Protein AF-A0AAD5R2I4-F1 (afdb_monomer_lite)

Radius of gyration: 23.96 Å; chains: 1; bounding box: 65×36×68 Å

Organism: Parelaphostrongylus tenuis (NCBI:txid148309)

pLDDT: mean 86.96, std 9.88, range [42.75, 97.44]

Sequence (176 aa):
MSNGCNRCDDKTVQFLIGKNGFVGVNYEHTPAEGPPIATMTDFICDRILASDFKIDTTTSEEQVRRLDFELNDSQKAQIKNSERQLDWVADDLDVAVYTFKRYGKNFPKSVKLSPDSFIQMAFQLAFYRIHSTCPTRNLIQLCFGPAAPDCYGICYNPQETELHFTVTSFKKLWFH

InterPro domains:
  IPR000542 Acyltransferase ChoActase/COT/CPT [PTHR22589] (3-133)
  IPR023213 Chloramphenicol acetyltransferase-like domain superfamily [G3DSA:3.30.559.10] (97-133)
  IPR023213 Chloramphenicol acetyltransferase-like domain superfamily [G3DSA:3.30.559.10] (134-173)
  IPR039551 Choline/Carnitine o-acyltransferase, domain 1 and 2 [PF00755] (3-135)
  IPR042231 Choline/Carnitine o-acyltransferase, domain 2 [G3DSA:3.30.559.70] (2-96)

Structure (mmCIF, N/CA/C/O backbone):
data_AF-A0AAD5R2I4-F1
#
_entry.id   AF-A0AAD5R2I4-F1
#
loop_
_atom_site.group_PDB
_atom_site.id
_atom_site.type_symbol
_atom_site.label_atom_id
_atom_site.label_alt_id
_atom_site.label_comp_id
_atom_site.label_asym_id
_atom_site.label_entity_id
_atom_site.label_seq_id
_atom_site.pdbx_PDB_ins_code
_atom_site.Cartn_x
_atom_site.Cartn_y
_atom_site.Cartn_z
_atom_site.occupancy
_atom_site.B_iso_or_equiv
_atom_site.auth_seq_id
_atom_site.auth_comp_id
_atom_site.auth_asym_id
_atom_site.auth_atom_id
_atom_site.pdbx_PDB_model_num
ATOM 1 N N . MET A 1 1 ? -22.635 -7.595 6.776 1.00 42.75 1 MET A N 1
ATOM 2 C CA . MET A 1 1 ? -22.385 -6.339 7.512 1.00 42.75 1 MET A CA 1
ATOM 3 C C . MET A 1 1 ? -20.935 -5.968 7.283 1.00 42.75 1 MET A C 1
ATOM 5 O O . MET A 1 1 ? -20.064 -6.736 7.675 1.00 42.75 1 MET A O 1
ATOM 9 N N . SER A 1 2 ? -20.702 -4.875 6.558 1.00 62.84 2 SER A N 1
ATOM 10 C CA . SER A 1 2 ? -19.367 -4.327 6.310 1.00 62.84 2 SER A CA 1
ATOM 11 C C . SER A 1 2 ? -18.702 -3.935 7.637 1.00 62.84 2 SER A C 1
ATOM 13 O O . SER A 1 2 ? -19.362 -3.422 8.539 1.00 62.84 2 SER A O 1
ATOM 15 N N . ASN A 1 3 ? -17.394 -4.174 7.775 1.00 80.69 3 ASN A N 1
ATOM 16 C CA . ASN A 1 3 ? -16.613 -3.729 8.939 1.00 80.69 3 ASN A CA 1
ATOM 17 C C . ASN A 1 3 ? -16.228 -2.237 8.855 1.00 80.69 3 ASN A C 1
ATOM 19 O O . ASN A 1 3 ? -15.451 -1.773 9.692 1.00 80.69 3 ASN A O 1
ATOM 23 N N . GLY A 1 4 ? -16.743 -1.495 7.865 1.00 82.62 4 GLY A N 1
ATOM 24 C CA . GLY A 1 4 ? -16.426 -0.081 7.638 1.00 82.62 4 GLY A CA 1
ATOM 25 C C . GLY A 1 4 ? -16.762 0.824 8.825 1.00 82.62 4 GLY A C 1
ATOM 26 O O . GLY A 1 4 ? -16.012 1.742 9.120 1.00 82.62 4 GLY A O 1
ATOM 27 N N . CYS A 1 5 ? -17.811 0.504 9.590 1.00 87.19 5 CYS A N 1
ATOM 28 C CA . CYS A 1 5 ? -18.190 1.274 10.783 1.00 87.19 5 CYS A CA 1
ATOM 29 C C . CYS A 1 5 ? -17.231 1.094 11.975 1.00 87.19 5 CYS A C 1
ATOM 31 O O . CYS A 1 5 ? -17.338 1.808 12.965 1.00 87.19 5 CYS A O 1
ATOM 33 N N . ASN A 1 6 ? -16.305 0.131 11.912 1.00 92.75 6 ASN A N 1
ATOM 34 C CA . ASN A 1 6 ? -15.301 -0.103 12.950 1.00 92.75 6 ASN A CA 1
ATOM 35 C C . ASN A 1 6 ? -13.953 0.526 12.555 1.00 92.75 6 ASN A C 1
ATOM 37 O O . ASN A 1 6 ? -12.915 -0.140 12.602 1.00 92.75 6 ASN A O 1
ATOM 41 N N . ARG A 1 7 ?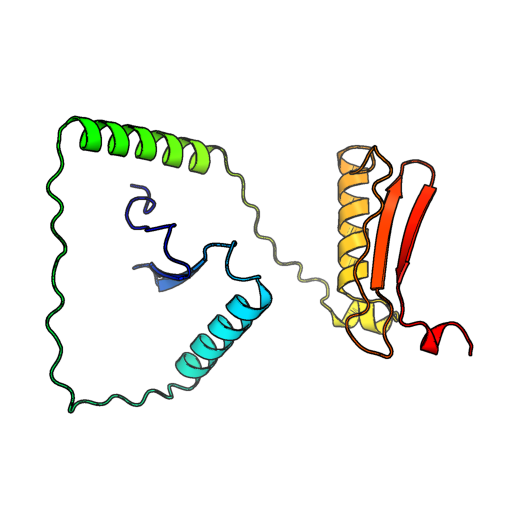 -13.983 1.768 12.062 1.00 93.62 7 ARG A N 1
ATOM 42 C CA . ARG A 1 7 ? -12.826 2.528 11.565 1.00 93.62 7 ARG A CA 1
ATOM 43 C C . ARG A 1 7 ? -12.894 3.972 12.047 1.00 93.62 7 ARG A C 1
ATOM 45 O O . ARG A 1 7 ? -13.972 4.496 12.312 1.00 93.62 7 ARG A O 1
ATOM 52 N N . CYS A 1 8 ? -11.733 4.603 12.157 1.00 92.81 8 CYS A N 1
ATOM 53 C CA . CYS A 1 8 ? -11.583 6.027 12.426 1.00 92.81 8 CYS A CA 1
ATOM 54 C C . CYS A 1 8 ? -10.461 6.558 11.530 1.00 92.81 8 CYS A C 1
ATOM 56 O O . CYS A 1 8 ? -9.301 6.584 11.936 1.00 92.81 8 CYS A O 1
ATOM 58 N N . ASP A 1 9 ? -10.805 6.919 10.294 1.00 91.50 9 ASP A N 1
ATOM 59 C CA . ASP A 1 9 ? -9.828 7.188 9.227 1.00 91.50 9 ASP A CA 1
ATOM 60 C C . ASP A 1 9 ? -9.027 8.483 9.407 1.00 91.50 9 ASP A C 1
ATOM 62 O O . ASP A 1 9 ? -7.961 8.623 8.820 1.00 91.50 9 ASP A O 1
ATOM 66 N N . ASP A 1 10 ? -9.444 9.354 10.329 1.00 93.69 10 ASP A N 1
ATOM 67 C CA . ASP A 1 10 ? -8.637 10.494 10.786 1.00 93.69 10 ASP A CA 1
ATOM 68 C C . ASP A 1 10 ? -7.435 10.066 11.655 1.00 93.69 10 ASP A C 1
ATOM 70 O O . ASP A 1 10 ? -6.572 10.878 11.999 1.00 93.69 10 ASP A O 1
ATOM 74 N N . LYS A 1 11 ? -7.368 8.797 12.086 1.00 93.31 11 LYS A N 1
ATOM 75 C CA . LYS A 1 11 ? -6.209 8.266 12.811 1.00 93.31 11 LYS A CA 1
ATOM 76 C C . LYS A 1 11 ? -5.118 7.860 11.834 1.00 93.31 11 LYS A C 1
ATOM 78 O O . LYS A 1 11 ? -5.325 7.014 10.972 1.00 93.31 11 LYS A O 1
ATOM 83 N N . THR A 1 12 ? -3.914 8.371 12.088 1.00 93.50 12 THR A N 1
ATOM 84 C CA . THR A 1 12 ? -2.719 8.120 11.274 1.00 93.50 12 THR A CA 1
ATOM 85 C C . THR A 1 12 ? -2.430 6.641 11.044 1.00 93.50 12 THR A C 1
ATOM 87 O O . THR A 1 12 ? -2.073 6.270 9.935 1.00 93.50 12 THR A O 1
ATOM 90 N N . VAL A 1 13 ? -2.576 5.792 12.066 1.00 94.81 13 VAL A N 1
ATOM 91 C CA . VAL A 1 13 ? -2.358 4.342 11.963 1.00 94.81 13 VAL A CA 1
ATOM 92 C C . VAL A 1 13 ? -3.473 3.614 12.700 1.00 94.81 13 VAL A C 1
ATOM 94 O O . VAL A 1 13 ? -3.780 3.929 13.851 1.00 94.81 13 VAL A O 1
ATOM 97 N N . GLN A 1 14 ? -4.046 2.607 12.050 1.00 95.31 14 GLN A N 1
ATOM 98 C CA . GLN A 1 14 ? -5.061 1.718 12.598 1.00 95.31 14 GLN A CA 1
ATOM 99 C C . GLN A 1 14 ? -4.657 0.262 12.337 1.00 95.31 14 GLN A C 1
ATOM 101 O O . GLN A 1 14 ? -4.534 -0.165 11.188 1.00 95.31 14 GLN A O 1
ATOM 106 N N . PHE A 1 15 ? -4.486 -0.522 13.403 1.00 95.00 15 PHE A N 1
ATOM 107 C CA . PHE A 1 15 ? -4.265 -1.965 13.295 1.00 95.00 15 PHE A CA 1
ATOM 108 C C . PHE A 1 15 ? -5.602 -2.699 13.195 1.00 95.00 15 PHE A C 1
ATOM 110 O O . PHE A 1 15 ? -6.504 -2.510 14.011 1.00 95.00 15 PHE A O 1
ATOM 117 N N . LEU A 1 16 ? -5.721 -3.559 12.191 1.00 94.56 16 LEU A N 1
ATOM 118 C CA . LEU A 1 16 ? -6.913 -4.343 11.909 1.00 94.56 16 LEU A CA 1
ATOM 119 C C . LEU A 1 16 ? -6.660 -5.776 12.355 1.00 94.56 16 LEU A C 1
ATOM 121 O O . LEU A 1 16 ? -5.818 -6.453 11.777 1.00 94.56 16 LEU A O 1
ATOM 125 N N . ILE A 1 17 ? -7.389 -6.238 13.370 1.00 94.19 17 ILE A N 1
ATOM 126 C CA . ILE A 1 17 ? -7.270 -7.603 13.894 1.00 94.19 17 ILE A CA 1
ATOM 127 C C . ILE A 1 17 ? -8.610 -8.308 13.688 1.00 94.19 17 ILE A C 1
ATOM 129 O O . ILE A 1 17 ? -9.583 -8.081 14.411 1.00 94.19 17 ILE A O 1
ATOM 133 N N . GLY A 1 18 ? -8.680 -9.128 12.642 1.00 92.06 18 GLY A N 1
ATOM 134 C CA . GLY A 1 18 ? -9.861 -9.900 12.286 1.00 92.06 18 GLY A CA 1
ATOM 135 C C . GLY A 1 18 ? -10.020 -11.140 13.162 1.00 92.06 18 GLY A C 1
ATOM 136 O O . GLY A 1 18 ? -9.061 -11.846 13.461 1.00 92.06 18 GLY A O 1
ATOM 137 N N . LYS A 1 19 ? -11.267 -11.475 13.514 1.00 91.75 19 LYS A N 1
ATOM 138 C CA . LYS A 1 19 ? -11.596 -12.710 14.260 1.00 91.75 19 LYS A CA 1
ATOM 139 C C . LYS A 1 19 ? -11.220 -13.993 13.507 1.00 91.75 19 LYS A C 1
ATOM 141 O O . LYS A 1 19 ? -11.096 -15.048 14.111 1.00 91.75 19 LYS A O 1
ATOM 146 N N . ASN A 1 20 ? -11.067 -13.899 12.190 1.00 91.06 20 ASN A N 1
ATOM 147 C CA . ASN A 1 20 ? -10.639 -14.973 11.296 1.00 91.06 20 ASN A CA 1
ATOM 148 C C . ASN A 1 20 ? -9.105 -15.108 11.203 1.00 91.06 20 ASN A C 1
ATOM 150 O O . ASN A 1 20 ? -8.620 -15.847 10.353 1.00 91.06 20 ASN A O 1
ATOM 154 N N . GLY A 1 21 ? -8.348 -14.385 12.036 1.00 88.62 21 GLY A N 1
ATOM 155 C CA . GLY A 1 21 ? -6.884 -14.429 12.067 1.00 88.62 21 GLY A CA 1
ATOM 156 C C . GLY A 1 21 ? -6.202 -13.556 11.013 1.00 88.62 21 GLY A C 1
ATOM 157 O O . GLY A 1 21 ? -4.979 -13.456 11.015 1.00 88.62 21 GLY A O 1
ATOM 158 N N . PHE A 1 22 ? -6.963 -12.894 10.136 1.00 89.69 22 PHE A N 1
ATOM 159 C CA . PHE A 1 22 ? -6.397 -11.923 9.208 1.00 89.69 22 PHE A CA 1
ATOM 160 C C . PHE A 1 22 ? -6.075 -10.629 9.943 1.00 89.69 22 PHE A C 1
ATOM 162 O O . PHE A 1 22 ? -6.920 -10.072 10.648 1.00 89.69 22 PHE A O 1
ATOM 169 N N . VAL A 1 23 ? -4.857 -10.143 9.737 1.00 92.94 23 VAL A N 1
ATOM 170 C CA . VAL A 1 23 ? -4.377 -8.878 10.281 1.00 92.94 23 VAL A CA 1
ATOM 171 C C . VAL A 1 23 ? -3.998 -7.932 9.153 1.00 92.94 23 VAL A C 1
ATOM 173 O O . VAL A 1 23 ? -3.618 -8.368 8.067 1.00 92.94 23 VAL A O 1
ATOM 176 N N . GLY A 1 24 ? -4.113 -6.636 9.403 1.00 92.94 24 GLY A N 1
ATOM 177 C CA . GLY A 1 24 ? -3.742 -5.608 8.441 1.00 92.94 24 GLY A CA 1
ATOM 178 C C . GLY A 1 24 ? -3.487 -4.268 9.110 1.00 92.94 24 GLY A C 1
ATOM 179 O O . GLY A 1 24 ? -3.695 -4.103 10.313 1.00 92.94 24 GLY A O 1
ATOM 180 N N . VAL A 1 25 ? -3.054 -3.305 8.309 1.00 94.25 25 VAL A N 1
ATOM 181 C CA . VAL A 1 25 ? -2.841 -1.920 8.726 1.00 94.25 25 VAL A CA 1
ATOM 182 C C . VAL A 1 25 ? -3.601 -1.026 7.759 1.00 94.25 25 VAL A C 1
ATOM 184 O O . VAL A 1 25 ? -3.519 -1.220 6.548 1.00 94.25 25 VAL A O 1
ATOM 187 N N . ASN A 1 26 ? -4.338 -0.063 8.300 1.00 94.19 26 ASN A N 1
ATOM 188 C CA . ASN A 1 26 ? -4.816 1.094 7.556 1.00 94.19 26 ASN A CA 1
ATOM 189 C C . ASN A 1 26 ? -4.051 2.319 8.058 1.00 94.19 26 ASN A C 1
ATOM 191 O O . ASN A 1 26 ? -3.838 2.447 9.266 1.00 94.19 26 ASN A O 1
ATOM 195 N N . TYR A 1 27 ? -3.617 3.192 7.158 1.00 94.69 27 TYR A N 1
ATOM 196 C CA . TYR A 1 27 ? -2.901 4.403 7.536 1.00 94.69 27 TYR A CA 1
ATOM 197 C C . TYR A 1 27 ? -3.372 5.590 6.704 1.00 94.69 27 TYR A C 1
ATOM 199 O O . TYR A 1 27 ? -3.707 5.450 5.529 1.00 94.69 27 TYR A O 1
ATOM 207 N N . GLU A 1 28 ? -3.404 6.755 7.337 1.00 94.88 28 GLU A N 1
ATOM 208 C CA . GLU A 1 28 ? -3.710 8.018 6.677 1.00 94.88 28 GLU A CA 1
ATOM 209 C C . GLU A 1 28 ? -2.434 8.539 5.995 1.00 94.88 28 GLU A C 1
ATOM 211 O O . GLU A 1 28 ? -1.353 8.507 6.586 1.00 94.88 28 GLU A O 1
ATOM 216 N N . HIS A 1 29 ? -2.538 8.948 4.728 1.00 91.50 29 HIS A N 1
ATOM 217 C CA . HIS A 1 29 ? -1.375 9.135 3.850 1.00 91.50 29 HIS A CA 1
ATOM 218 C C . HIS A 1 29 ? -0.683 10.502 4.012 1.00 91.50 29 HIS A C 1
ATOM 220 O O . HIS A 1 29 ? 0.496 10.635 3.692 1.00 91.50 29 HIS A O 1
ATOM 226 N N . THR A 1 30 ? -1.365 11.531 4.520 1.00 91.75 30 THR A N 1
ATOM 227 C CA . THR A 1 30 ? -0.797 12.881 4.706 1.00 91.75 30 THR A CA 1
ATOM 228 C C . THR A 1 30 ? 0.505 12.905 5.535 1.00 91.75 30 THR A C 1
ATOM 230 O O . THR A 1 30 ? 1.439 13.604 5.139 1.00 91.75 30 THR A O 1
ATOM 233 N N . PRO A 1 31 ? 0.630 12.186 6.670 1.00 87.81 31 PRO A N 1
ATOM 234 C CA . PRO A 1 31 ? 1.808 12.254 7.534 1.00 87.81 31 PRO A CA 1
ATOM 235 C C . PRO A 1 31 ? 2.951 11.316 7.135 1.00 87.81 31 PRO A C 1
ATOM 237 O O . PRO A 1 31 ? 4.060 11.494 7.643 1.00 87.81 31 PRO A O 1
ATOM 240 N N . ALA A 1 32 ? 2.707 10.292 6.311 1.00 85.00 32 ALA A N 1
ATOM 241 C CA . ALA A 1 32 ? 3.694 9.249 6.059 1.00 85.00 32 ALA A CA 1
ATOM 242 C C . ALA A 1 32 ? 3.532 8.569 4.696 1.00 85.00 32 ALA A C 1
ATOM 244 O O . ALA A 1 32 ? 2.433 8.293 4.227 1.00 85.00 32 ALA A O 1
ATOM 245 N N . GLU A 1 33 ? 4.675 8.208 4.122 1.00 89.25 33 GLU A N 1
ATOM 246 C CA . GLU A 1 33 ? 4.767 7.375 2.927 1.00 89.25 33 GLU A CA 1
ATOM 247 C C . GLU A 1 33 ? 4.780 5.879 3.286 1.00 89.25 33 GLU A C 1
ATOM 249 O O . GLU A 1 33 ? 4.982 5.485 4.438 1.00 89.25 33 GLU A O 1
ATOM 254 N N . GLY A 1 34 ? 4.638 5.022 2.275 1.00 89.19 34 GLY A N 1
ATOM 255 C CA . GLY A 1 34 ? 4.643 3.565 2.449 1.00 89.19 34 GLY A CA 1
ATOM 256 C C . GLY A 1 34 ? 5.884 2.978 3.155 1.00 89.19 34 GLY A C 1
ATOM 257 O O . GLY A 1 34 ? 5.707 2.149 4.051 1.00 89.19 34 GLY A O 1
ATOM 258 N N . PRO A 1 35 ? 7.140 3.359 2.820 1.00 91.44 35 PRO A N 1
ATOM 259 C CA . PRO A 1 35 ? 8.324 2.687 3.374 1.00 91.44 35 PRO A CA 1
ATOM 260 C C . PRO A 1 35 ? 8.470 2.761 4.910 1.00 91.44 35 PRO A C 1
ATOM 262 O O . PRO A 1 35 ? 8.779 1.727 5.513 1.00 91.44 35 PRO A O 1
ATOM 265 N N . PRO A 1 36 ? 8.216 3.904 5.584 1.00 91.88 36 PRO A N 1
ATOM 266 C CA . PRO A 1 36 ? 8.129 3.947 7.046 1.00 91.88 36 PRO A CA 1
ATOM 267 C C . PRO A 1 36 ? 7.090 2.985 7.644 1.00 91.88 36 PRO A C 1
ATOM 269 O O . PRO A 1 36 ? 7.396 2.282 8.608 1.00 91.88 36 PRO A O 1
ATOM 272 N N . ILE A 1 37 ? 5.888 2.905 7.059 1.00 93.31 37 ILE A N 1
ATOM 273 C CA . ILE A 1 37 ? 4.811 2.018 7.536 1.00 93.31 37 ILE A CA 1
ATOM 274 C C . ILE A 1 37 ? 5.190 0.543 7.355 1.00 93.31 37 ILE A C 1
ATOM 276 O O . ILE A 1 37 ? 4.973 -0.268 8.259 1.00 93.31 37 ILE A O 1
ATOM 280 N N . ALA A 1 38 ? 5.813 0.199 6.225 1.00 92.62 38 ALA A N 1
ATOM 281 C CA . ALA A 1 38 ? 6.333 -1.143 5.974 1.00 92.62 38 ALA A CA 1
ATOM 282 C C . ALA A 1 38 ? 7.406 -1.526 7.005 1.00 92.62 38 ALA A C 1
ATOM 284 O O . ALA A 1 38 ? 7.309 -2.578 7.624 1.00 92.62 38 ALA A O 1
ATOM 285 N N . THR A 1 39 ? 8.357 -0.627 7.275 1.00 94.94 39 THR A N 1
ATOM 286 C CA . THR A 1 39 ? 9.434 -0.857 8.256 1.00 94.94 39 THR A CA 1
ATOM 287 C C . THR A 1 39 ? 8.884 -1.075 9.670 1.00 94.94 39 THR A C 1
ATOM 289 O O . THR A 1 39 ? 9.339 -1.962 10.389 1.00 94.94 39 THR A O 1
ATOM 292 N N . MET A 1 40 ? 7.878 -0.292 10.076 1.00 94.88 40 MET A N 1
ATOM 293 C CA . MET A 1 40 ? 7.181 -0.483 11.352 1.00 94.88 40 MET A CA 1
ATOM 294 C C . MET A 1 40 ? 6.472 -1.843 11.410 1.00 94.88 40 MET A C 1
ATOM 296 O O . MET A 1 40 ? 6.533 -2.527 12.431 1.00 94.88 40 MET A O 1
ATOM 300 N N . THR A 1 41 ? 5.807 -2.236 10.324 1.00 94.31 41 THR A N 1
ATOM 301 C CA . THR A 1 41 ? 5.079 -3.508 10.244 1.00 94.31 41 THR A CA 1
ATOM 302 C C . THR A 1 41 ? 6.037 -4.698 10.306 1.00 94.31 41 THR A C 1
ATOM 304 O O . THR A 1 41 ? 5.792 -5.618 11.083 1.00 94.31 41 THR A O 1
ATOM 307 N N . ASP A 1 42 ? 7.160 -4.642 9.585 1.00 94.94 42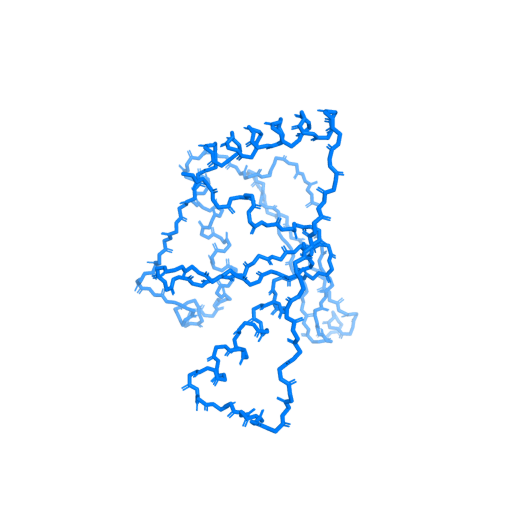 ASP A N 1
ATOM 308 C CA . ASP A 1 42 ? 8.218 -5.658 9.635 1.00 94.94 42 ASP A CA 1
ATOM 309 C C . ASP A 1 42 ? 8.765 -5.811 11.059 1.00 94.94 42 ASP A C 1
ATOM 311 O O . ASP A 1 42 ? 8.820 -6.921 11.582 1.00 94.94 42 ASP A O 1
ATOM 315 N N . PHE A 1 43 ? 9.065 -4.699 11.743 1.00 94.12 43 PHE A N 1
ATOM 316 C CA . PHE A 1 43 ? 9.523 -4.731 13.135 1.00 94.12 43 PHE A CA 1
ATOM 317 C C . PHE A 1 43 ? 8.522 -5.427 14.071 1.00 94.12 43 PHE A C 1
ATOM 319 O O . PHE A 1 43 ? 8.918 -6.216 14.931 1.00 94.12 43 PHE A O 1
ATOM 326 N N . ILE A 1 44 ? 7.223 -5.148 13.916 1.00 92.88 44 ILE A N 1
ATOM 327 C CA . ILE A 1 44 ? 6.166 -5.788 14.711 1.00 92.88 44 ILE A CA 1
ATOM 328 C C . ILE A 1 44 ? 6.111 -7.291 14.409 1.00 92.88 44 ILE A C 1
ATOM 330 O O . ILE A 1 44 ? 6.083 -8.101 15.338 1.00 92.88 44 ILE A O 1
ATOM 334 N N . CYS A 1 45 ? 6.128 -7.673 13.130 1.00 93.00 45 CYS A N 1
ATOM 335 C CA . CYS A 1 45 ? 6.125 -9.072 12.709 1.00 93.00 45 CYS A CA 1
ATOM 336 C C . CYS A 1 45 ? 7.343 -9.836 13.241 1.00 93.00 45 CYS A C 1
ATOM 338 O O . CYS A 1 45 ? 7.171 -10.915 13.809 1.00 93.00 45 CYS A O 1
ATOM 340 N N . ASP A 1 46 ? 8.543 -9.267 13.137 1.00 93.81 46 ASP A N 1
ATOM 341 C CA . ASP A 1 46 ? 9.782 -9.876 13.629 1.00 93.81 46 ASP A CA 1
ATOM 342 C C . ASP A 1 46 ? 9.728 -10.127 15.141 1.00 93.81 46 ASP A C 1
ATOM 344 O O . ASP A 1 46 ? 10.092 -11.208 15.608 1.00 93.81 46 ASP A O 1
ATOM 348 N N . ARG A 1 47 ? 9.208 -9.168 15.921 1.00 91.38 47 ARG A N 1
ATOM 349 C CA . ARG A 1 47 ? 9.025 -9.324 17.376 1.00 91.38 47 ARG A CA 1
ATOM 350 C C . ARG A 1 47 ? 8.026 -10.422 17.724 1.00 91.38 47 ARG A C 1
ATOM 352 O O . ARG A 1 47 ? 8.295 -11.220 18.622 1.00 91.38 47 ARG A O 1
ATOM 359 N N . ILE A 1 48 ? 6.904 -1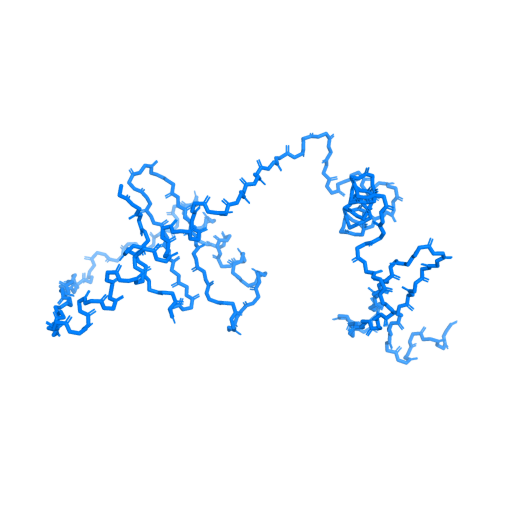0.485 17.001 1.00 90.94 48 ILE A N 1
ATOM 360 C CA . ILE A 1 48 ? 5.891 -11.533 17.180 1.00 90.94 48 ILE A CA 1
ATOM 361 C C . ILE A 1 48 ? 6.483 -12.911 16.880 1.00 90.94 48 ILE A C 1
ATOM 363 O O . ILE A 1 48 ? 6.339 -13.827 17.688 1.00 90.94 48 ILE A O 1
ATOM 367 N N . LEU A 1 49 ? 7.181 -13.058 15.752 1.00 91.81 49 LEU A N 1
ATOM 368 C CA . LEU A 1 49 ? 7.787 -14.325 15.340 1.00 91.81 49 LEU A CA 1
ATOM 369 C C . LEU A 1 49 ? 8.899 -14.775 16.295 1.00 91.81 49 LEU A C 1
ATOM 371 O O . LEU A 1 49 ? 9.019 -15.966 16.574 1.00 91.81 49 LEU A O 1
ATOM 375 N N . ALA A 1 50 ? 9.672 -13.835 16.839 1.00 93.38 50 ALA A N 1
ATOM 376 C CA . ALA A 1 50 ? 10.690 -14.116 17.846 1.00 93.38 50 ALA A CA 1
ATOM 377 C C . ALA A 1 50 ? 10.110 -14.441 19.237 1.00 93.38 50 ALA A C 1
ATOM 379 O O . ALA A 1 50 ? 10.858 -14.870 20.112 1.00 93.38 50 ALA A O 1
ATOM 380 N N . SER A 1 51 ? 8.802 -14.240 19.459 1.00 88.38 51 SER A N 1
ATOM 381 C CA . SER A 1 51 ? 8.161 -14.310 20.784 1.00 88.38 51 SER A CA 1
ATOM 382 C C . SER A 1 51 ? 8.855 -13.435 21.841 1.00 88.38 51 SER A C 1
ATOM 384 O O . SER A 1 51 ? 8.819 -13.732 23.035 1.00 88.38 51 SER A O 1
ATOM 386 N N . ASP A 1 52 ? 9.492 -12.346 21.406 1.00 84.69 52 ASP A N 1
ATOM 387 C CA . ASP A 1 52 ? 10.288 -11.456 22.252 1.00 84.69 52 ASP A CA 1
ATOM 388 C C . ASP A 1 52 ? 9.396 -10.387 22.894 1.00 84.69 52 ASP A C 1
ATOM 390 O O . ASP A 1 52 ? 9.440 -9.198 22.563 1.00 84.69 52 ASP A O 1
ATOM 394 N N . PHE A 1 53 ? 8.532 -10.846 23.798 1.00 83.62 53 PHE A N 1
ATOM 395 C CA . PHE A 1 53 ? 7.623 -10.004 24.562 1.00 83.62 53 PHE A CA 1
ATOM 396 C C . PHE A 1 53 ? 8.051 -9.955 26.022 1.00 83.62 53 PHE A C 1
ATOM 398 O O . PHE A 1 53 ? 8.058 -10.964 26.728 1.00 83.62 53 PHE A O 1
ATOM 405 N N . LYS A 1 54 ? 8.345 -8.751 26.511 1.00 78.06 54 LYS A N 1
ATOM 406 C CA . LYS A 1 54 ? 8.463 -8.506 27.948 1.00 78.06 54 LYS A CA 1
ATOM 407 C C . LYS A 1 54 ? 7.063 -8.305 28.510 1.00 78.06 54 LYS A C 1
ATOM 409 O O . LYS A 1 54 ? 6.528 -7.203 28.453 1.00 78.06 54 LYS A O 1
ATOM 414 N N . ILE A 1 55 ? 6.457 -9.381 29.001 1.00 75.69 55 ILE A N 1
ATOM 415 C CA . ILE A 1 55 ? 5.170 -9.303 29.693 1.00 75.69 55 ILE A CA 1
ATOM 416 C C . ILE A 1 55 ? 5.453 -8.828 31.115 1.00 75.69 55 ILE A C 1
ATOM 418 O O . ILE A 1 55 ? 5.889 -9.599 31.968 1.00 75.69 55 ILE A O 1
ATOM 422 N N . ASP A 1 56 ? 5.245 -7.538 31.351 1.00 71.19 56 ASP A N 1
ATOM 423 C CA . ASP A 1 56 ? 5.266 -6.979 32.694 1.00 71.19 56 ASP A CA 1
ATOM 424 C C . ASP A 1 56 ? 3.930 -7.296 33.383 1.00 71.19 56 ASP A C 1
ATOM 426 O O . ASP A 1 56 ? 2.919 -6.634 33.162 1.00 71.19 56 ASP A O 1
ATOM 430 N N . THR A 1 57 ? 3.914 -8.345 34.204 1.00 69.00 57 THR A N 1
ATOM 431 C CA . THR A 1 57 ? 2.734 -8.749 34.986 1.00 69.00 57 THR A CA 1
ATOM 432 C C . THR A 1 57 ? 2.518 -7.894 36.237 1.00 69.00 57 THR A C 1
ATOM 434 O O . THR A 1 57 ? 1.594 -8.160 37.000 1.00 69.00 57 THR A O 1
ATOM 437 N N . THR A 1 58 ? 3.385 -6.912 36.504 1.00 67.12 58 THR A N 1
ATOM 438 C CA . THR A 1 58 ? 3.318 -6.058 37.701 1.00 67.12 58 THR A CA 1
ATOM 439 C C . THR A 1 58 ? 2.537 -4.762 37.491 1.00 67.12 58 THR A C 1
ATOM 441 O O . THR A 1 58 ? 2.234 -4.074 38.466 1.00 67.12 58 THR A O 1
ATOM 444 N N . THR A 1 59 ? 2.152 -4.440 36.255 1.00 64.19 59 THR A N 1
ATOM 445 C CA . THR A 1 59 ? 1.319 -3.265 35.970 1.00 64.19 59 THR A CA 1
ATOM 446 C C . THR A 1 59 ? -0.155 -3.608 36.190 1.00 64.19 59 THR A C 1
ATOM 448 O O . THR A 1 59 ? -0.687 -4.512 35.552 1.00 64.19 59 THR A O 1
ATOM 451 N N . SER A 1 60 ? -0.822 -2.892 37.102 1.00 68.56 60 SER A N 1
ATOM 452 C CA . SER A 1 60 ? -2.283 -2.949 37.246 1.00 68.56 60 SER A CA 1
ATOM 453 C C . SER A 1 60 ? -2.925 -2.637 35.898 1.00 68.56 60 SER A C 1
ATOM 455 O O . SER A 1 60 ? -2.662 -1.573 35.342 1.00 68.56 60 SER A O 1
ATOM 457 N N . GLU A 1 61 ? -3.775 -3.528 35.387 1.00 72.06 61 GLU A N 1
ATOM 458 C CA . GLU A 1 61 ? -4.537 -3.269 34.166 1.00 72.06 61 GLU A CA 1
ATOM 459 C C . GLU A 1 61 ? -5.372 -1.996 34.355 1.00 72.06 61 GLU A C 1
ATOM 461 O O . GLU A 1 61 ? -6.255 -1.928 35.216 1.00 72.06 61 GLU A O 1
ATOM 466 N N . GLU A 1 62 ? -5.070 -0.952 33.583 1.00 75.19 62 GLU A N 1
ATOM 467 C CA . GLU A 1 62 ? -5.945 0.211 33.508 1.00 75.19 62 GLU A CA 1
ATOM 468 C C . GLU A 1 62 ? -7.283 -0.226 32.902 1.00 75.19 62 GLU A C 1
ATOM 470 O O . GLU A 1 62 ? -7.337 -0.932 31.893 1.00 75.19 62 GLU A O 1
ATOM 475 N N . GLN A 1 63 ? -8.389 0.181 33.525 1.00 83.56 63 GLN A N 1
ATOM 476 C CA . GLN A 1 63 ? -9.711 -0.192 33.035 1.00 83.56 63 GLN A CA 1
ATOM 477 C C . GLN A 1 63 ? -9.994 0.482 31.690 1.00 83.56 63 GLN A C 1
ATOM 479 O O . GLN A 1 63 ? -10.012 1.709 31.578 1.00 83.56 63 GLN A O 1
ATOM 484 N N . VAL A 1 64 ? -10.291 -0.331 30.674 1.00 89.19 64 VAL A N 1
ATOM 485 C CA . VAL A 1 64 ? -10.758 0.155 29.373 1.00 89.19 64 VAL A CA 1
ATOM 486 C C . VAL A 1 64 ? -12.073 0.907 29.561 1.00 89.19 64 VAL A C 1
ATOM 488 O O . VAL A 1 64 ? -13.064 0.352 30.040 1.00 89.19 64 VAL A O 1
ATOM 491 N N . ARG A 1 65 ? -12.099 2.177 29.150 1.00 91.88 65 ARG A N 1
ATOM 492 C CA . ARG A 1 65 ? -13.286 3.025 29.249 1.00 91.88 65 ARG A CA 1
ATOM 493 C C . ARG A 1 65 ? -14.017 3.083 27.913 1.00 91.88 65 ARG A C 1
ATOM 495 O O . ARG A 1 65 ? -13.454 3.500 26.904 1.00 91.88 65 ARG A O 1
ATOM 502 N N . ARG A 1 66 ? -15.293 2.699 27.921 1.00 93.12 66 ARG A N 1
ATOM 503 C CA . ARG A 1 66 ? -16.184 2.888 26.774 1.00 93.12 66 ARG A CA 1
ATOM 504 C C . ARG A 1 66 ? -16.381 4.385 26.510 1.00 93.12 66 ARG A C 1
ATOM 506 O O . ARG A 1 66 ? -16.596 5.155 27.443 1.00 93.12 66 ARG A O 1
ATOM 513 N N . LEU A 1 67 ? -16.307 4.776 25.239 1.00 93.50 67 LEU A N 1
ATOM 514 C CA . LEU A 1 67 ? -16.646 6.120 24.780 1.00 93.50 67 LEU A CA 1
ATOM 515 C C . LEU A 1 67 ? -18.099 6.116 24.310 1.00 93.50 67 LEU A C 1
ATOM 517 O O . LEU A 1 67 ? -18.423 5.495 23.299 1.00 93.50 67 LEU A O 1
ATOM 521 N N . ASP A 1 68 ? -18.969 6.776 25.068 1.00 94.56 68 ASP A N 1
ATOM 522 C CA . ASP A 1 68 ? -20.372 6.950 24.709 1.00 94.56 68 ASP A CA 1
ATOM 523 C C . ASP A 1 68 ? -20.569 8.300 24.020 1.00 94.56 68 ASP A C 1
ATOM 525 O O . ASP A 1 68 ? -20.129 9.339 24.511 1.00 94.56 68 ASP A O 1
ATOM 529 N N . PHE A 1 69 ? -21.225 8.268 22.862 1.00 94.88 69 PHE A N 1
ATOM 530 C CA . PHE A 1 69 ? -21.525 9.449 22.065 1.00 94.88 69 PHE A CA 1
ATOM 531 C C . PHE A 1 69 ? -23.023 9.739 22.129 1.00 94.88 69 PHE A C 1
ATOM 533 O O . PHE A 1 69 ? -23.846 8.889 21.784 1.00 94.88 69 PHE A O 1
ATOM 540 N N . GLU A 1 70 ? -23.380 10.953 22.537 1.00 96.06 70 GLU A N 1
ATOM 541 C CA . GLU A 1 70 ? -24.752 11.447 22.459 1.00 96.06 70 GLU A CA 1
ATOM 542 C C . GLU A 1 70 ? -24.987 12.059 21.078 1.00 96.06 70 GLU A C 1
ATOM 544 O O . GLU A 1 70 ? -24.343 13.037 20.700 1.00 96.06 70 GLU A O 1
ATOM 549 N N . LEU A 1 71 ? -25.894 11.457 20.306 1.00 96.00 71 LEU A N 1
ATOM 550 C CA . LEU A 1 71 ? -26.148 11.844 18.921 1.00 96.00 71 LEU A CA 1
ATOM 551 C C . LEU A 1 71 ? -27.544 12.440 18.759 1.00 96.00 71 LEU A C 1
ATOM 553 O O . LEU A 1 71 ? -28.546 11.830 19.149 1.00 96.00 71 LEU A O 1
ATOM 557 N N . ASN A 1 72 ? -27.616 13.592 18.097 1.00 97.31 72 ASN A N 1
ATOM 558 C CA . ASN A 1 72 ? -28.878 14.172 17.648 1.00 97.31 72 ASN A CA 1
ATOM 559 C C . ASN A 1 72 ? -29.351 13.542 16.322 1.00 97.31 72 ASN A C 1
ATOM 561 O O . ASN A 1 72 ? -28.621 12.806 15.654 1.00 97.31 72 ASN A O 1
ATOM 565 N N . ASP A 1 73 ? -30.592 13.825 15.927 1.00 97.38 73 ASP A N 1
ATOM 566 C CA . ASP A 1 73 ? -31.193 13.191 14.748 1.00 97.38 73 ASP A CA 1
ATOM 567 C C . ASP A 1 73 ? -30.528 13.605 13.429 1.00 97.38 73 ASP A C 1
ATOM 569 O O . ASP A 1 73 ? -30.452 12.797 12.503 1.00 97.38 73 ASP A O 1
ATOM 573 N N . SER A 1 74 ? -29.962 14.816 13.364 1.00 97.44 74 SER A N 1
ATOM 574 C CA . SER A 1 74 ? -29.172 15.268 12.212 1.00 97.44 74 SER A CA 1
ATOM 575 C C . SER A 1 74 ? -27.890 14.440 12.057 1.00 97.44 74 SER A C 1
ATOM 577 O O . SER A 1 74 ? -27.613 13.917 10.979 1.00 97.44 74 SER A O 1
ATOM 579 N N . GLN A 1 75 ? -27.153 14.217 13.150 1.00 97.12 75 GLN A N 1
ATOM 580 C CA . GLN A 1 75 ? -25.937 13.394 13.158 1.00 97.12 75 GLN A CA 1
ATOM 581 C C . GLN A 1 75 ? -26.237 11.934 12.800 1.00 97.12 75 GLN A C 1
ATOM 583 O O . GLN A 1 75 ? -25.524 11.337 11.995 1.00 97.12 75 GLN A O 1
ATOM 588 N N . LYS A 1 76 ? -27.325 11.359 13.331 1.00 96.19 76 LYS A N 1
ATOM 589 C CA . LYS A 1 76 ? -27.766 10.002 12.960 1.00 96.19 76 LYS A CA 1
ATOM 590 C C . LYS A 1 76 ? -28.082 9.900 11.466 1.00 96.19 76 LYS A C 1
ATOM 592 O O . LYS A 1 76 ? -27.728 8.909 10.828 1.00 96.19 76 LYS A O 1
ATOM 597 N N . ALA A 1 77 ? -28.731 10.918 10.897 1.00 96.88 77 ALA A N 1
ATOM 598 C CA . ALA A 1 77 ? -29.015 10.967 9.466 1.00 96.88 77 ALA A CA 1
ATOM 599 C C . ALA A 1 77 ? -27.728 11.064 8.628 1.00 96.88 77 ALA A C 1
ATOM 601 O O . ALA A 1 77 ? -27.621 10.380 7.609 1.00 96.88 77 ALA A O 1
ATOM 602 N N . GLN A 1 78 ? -26.739 11.849 9.071 1.00 96.69 78 GLN A N 1
ATOM 603 C CA . GLN A 1 78 ? -25.431 11.943 8.416 1.00 96.69 78 GLN A CA 1
ATOM 604 C C . GLN A 1 78 ? -24.678 10.611 8.441 1.00 96.69 78 GLN A C 1
ATOM 606 O O . GLN A 1 78 ? -24.209 10.183 7.391 1.00 96.69 78 GLN A O 1
ATOM 611 N N . ILE A 1 79 ? -24.631 9.924 9.587 1.00 95.19 79 ILE A N 1
ATOM 612 C CA . ILE A 1 79 ? -24.001 8.598 9.705 1.00 95.19 79 ILE A CA 1
ATOM 613 C C . ILE A 1 79 ? -24.631 7.625 8.708 1.00 95.19 79 ILE A C 1
ATOM 615 O O . ILE A 1 79 ? -23.921 7.024 7.910 1.00 95.19 79 ILE A O 1
ATOM 619 N N . LYS A 1 80 ? -25.967 7.550 8.666 1.00 94.50 80 LYS A N 1
ATOM 620 C CA . LYS A 1 80 ? -26.684 6.672 7.731 1.00 94.50 80 LYS A CA 1
ATOM 621 C C . LYS A 1 80 ? -26.412 7.010 6.263 1.00 94.50 80 LYS A C 1
ATOM 623 O O . LYS A 1 80 ? -26.427 6.127 5.407 1.00 94.50 80 LYS A O 1
ATOM 628 N N . ASN A 1 81 ? -26.215 8.288 5.944 1.00 95.56 81 ASN A N 1
ATOM 629 C CA . ASN A 1 81 ? -25.832 8.693 4.598 1.00 95.56 81 ASN A CA 1
ATOM 630 C C . ASN A 1 81 ? -24.400 8.247 4.275 1.00 95.56 81 ASN A C 1
ATOM 632 O O . ASN A 1 81 ? -24.184 7.646 3.227 1.00 95.56 81 ASN A O 1
ATOM 636 N N . SER A 1 82 ? -23.451 8.482 5.183 1.00 94.12 82 SER A N 1
ATOM 637 C CA . SER A 1 82 ? -22.054 8.066 5.029 1.00 94.12 82 SER A CA 1
ATOM 638 C C . SER A 1 82 ? -21.908 6.550 4.914 1.00 94.12 82 SER A C 1
ATOM 640 O O . SER A 1 82 ? -21.151 6.091 4.069 1.00 94.12 82 SER A O 1
ATOM 642 N N . GLU A 1 83 ? -22.677 5.768 5.677 1.00 93.19 83 GLU A N 1
ATOM 643 C CA . GLU A 1 83 ? -22.730 4.304 5.552 1.00 93.19 83 GLU A CA 1
ATOM 644 C C . GLU A 1 83 ? -23.082 3.874 4.122 1.00 93.19 83 GLU A C 1
ATOM 646 O O . GLU A 1 83 ? -22.376 3.064 3.532 1.00 93.19 83 GLU A O 1
ATOM 651 N N . ARG A 1 84 ? -24.116 4.477 3.518 1.00 92.75 84 ARG A N 1
ATOM 652 C CA . ARG A 1 84 ? -24.502 4.174 2.129 1.00 92.75 84 ARG A CA 1
ATOM 653 C C . ARG A 1 84 ? -23.431 4.566 1.120 1.00 92.75 84 ARG A C 1
ATOM 655 O O . ARG A 1 84 ? -23.272 3.881 0.118 1.00 92.75 84 ARG A O 1
ATOM 662 N N . GLN A 1 8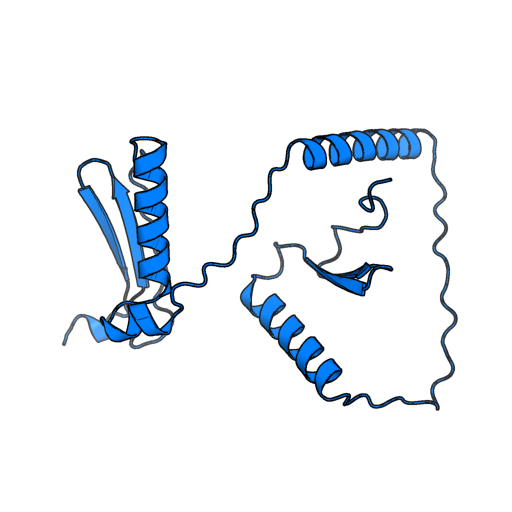5 ? -22.746 5.686 1.349 1.00 92.94 85 GLN A N 1
ATOM 663 C CA . GLN A 1 85 ? -21.653 6.115 0.477 1.00 92.94 85 GLN A CA 1
ATOM 664 C C . GLN A 1 85 ? -20.470 5.151 0.575 1.00 92.94 85 GLN A C 1
ATOM 666 O O . GLN A 1 85 ? -19.913 4.777 -0.449 1.00 92.94 85 GLN A O 1
ATOM 671 N N . LEU A 1 86 ? -20.122 4.713 1.787 1.00 92.38 86 LEU A N 1
ATOM 672 C CA . LEU A 1 86 ? -19.069 3.725 2.006 1.00 92.38 86 LEU A CA 1
ATOM 673 C C . LEU A 1 86 ? -19.404 2.387 1.349 1.00 92.38 86 LEU A C 1
ATOM 675 O O . LEU A 1 86 ? -18.539 1.822 0.688 1.00 92.38 86 LEU A O 1
ATOM 679 N N . ASP A 1 87 ? -20.641 1.907 1.492 1.00 91.69 87 ASP A N 1
ATOM 680 C CA . ASP A 1 87 ? -21.089 0.679 0.829 1.00 91.69 87 ASP A CA 1
ATOM 681 C C . ASP A 1 87 ? -21.012 0.826 -0.701 1.00 91.69 87 ASP A C 1
ATOM 683 O O . ASP A 1 87 ? -20.472 -0.048 -1.367 1.00 91.69 87 ASP A O 1
ATOM 687 N N . TRP A 1 88 ? -21.448 1.964 -1.258 1.0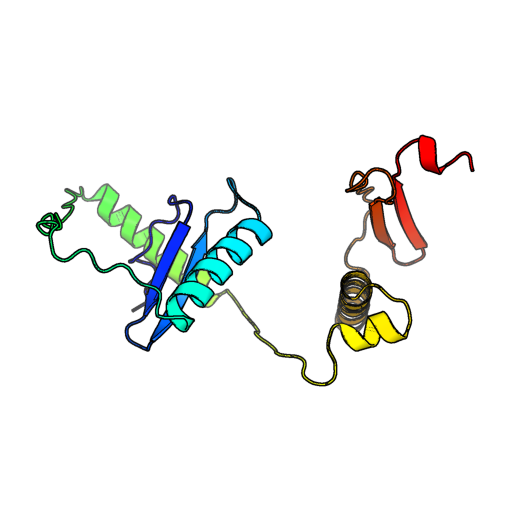0 93.38 88 TRP A N 1
ATOM 688 C CA . TRP A 1 88 ? -21.349 2.222 -2.698 1.00 93.38 88 TRP A CA 1
ATOM 689 C C . TRP A 1 88 ? -19.899 2.236 -3.205 1.00 93.38 88 TRP A C 1
ATOM 691 O O . TRP A 1 88 ? -19.602 1.593 -4.207 1.00 93.38 88 TRP A O 1
ATOM 701 N N . VAL A 1 89 ? -18.988 2.927 -2.508 1.00 91.69 89 VAL A N 1
ATOM 702 C CA . VAL A 1 89 ? -17.561 2.951 -2.876 1.00 91.69 89 VAL A CA 1
ATOM 703 C C . VAL A 1 89 ? -16.947 1.557 -2.763 1.00 91.69 89 VAL A C 1
ATOM 705 O O . VAL A 1 89 ? -16.148 1.171 -3.609 1.00 91.69 89 VAL A O 1
ATOM 708 N N . ALA A 1 90 ? -17.304 0.797 -1.726 1.00 90.19 90 ALA A N 1
ATOM 709 C CA . ALA A 1 90 ? -16.806 -0.560 -1.545 1.00 90.19 90 ALA A CA 1
ATOM 710 C C . ALA A 1 90 ? -17.298 -1.509 -2.648 1.00 90.19 90 ALA A C 1
ATOM 712 O O . ALA A 1 90 ? -16.528 -2.360 -3.085 1.00 90.19 90 ALA A O 1
ATOM 713 N N . ASP A 1 91 ? -18.543 -1.348 -3.101 1.00 92.62 91 ASP A N 1
ATOM 714 C CA . ASP A 1 91 ? -19.129 -2.149 -4.180 1.00 92.62 91 ASP A CA 1
ATOM 715 C C . ASP A 1 91 ? -18.547 -1.798 -5.564 1.00 92.62 91 ASP A C 1
ATOM 717 O O . ASP A 1 91 ? -18.433 -2.679 -6.416 1.00 92.62 91 ASP A O 1
ATOM 721 N N . ASP A 1 92 ? -18.167 -0.536 -5.799 1.00 95.12 92 ASP A N 1
ATOM 722 C CA . ASP A 1 92 ? -17.568 -0.066 -7.065 1.00 95.12 92 ASP A CA 1
ATOM 723 C C . ASP A 1 92 ? -16.050 -0.338 -7.159 1.00 95.12 92 ASP A C 1
ATOM 725 O O . ASP A 1 92 ? -15.452 -0.274 -8.234 1.00 95.12 92 ASP A O 1
ATOM 729 N N . LEU A 1 93 ? -15.401 -0.660 -6.036 1.00 92.56 93 LEU A N 1
ATOM 730 C CA . LEU A 1 93 ? -13.961 -0.892 -5.972 1.00 92.56 93 LEU A CA 1
ATOM 731 C C . LEU A 1 93 ? -13.586 -2.322 -6.406 1.00 92.56 93 LEU A C 1
ATOM 733 O O . LEU A 1 93 ? -13.820 -3.287 -5.681 1.00 92.56 93 LEU A O 1
ATOM 737 N N . ASP A 1 94 ? -12.887 -2.451 -7.538 1.00 94.38 94 ASP A N 1
ATOM 738 C CA . ASP A 1 94 ? -12.268 -3.713 -7.972 1.00 94.38 94 ASP A CA 1
ATOM 739 C C . ASP A 1 94 ? -10.798 -3.808 -7.521 1.00 94.38 94 ASP A C 1
ATOM 741 O O . ASP A 1 94 ? -9.980 -2.924 -7.793 1.00 94.38 94 ASP A O 1
ATOM 745 N N . VAL A 1 95 ? -10.446 -4.901 -6.835 1.00 91.94 95 VAL A N 1
ATOM 746 C CA . VAL A 1 95 ? -9.092 -5.156 -6.323 1.00 91.94 95 VAL A CA 1
ATOM 747 C C . VAL A 1 95 ? -8.622 -6.545 -6.738 1.00 91.94 95 VAL A C 1
ATOM 749 O O . VAL A 1 95 ? -9.067 -7.564 -6.211 1.00 91.94 95 VAL A O 1
ATOM 752 N N . ALA A 1 96 ? -7.620 -6.587 -7.615 1.00 93.62 96 ALA A N 1
ATOM 753 C CA . ALA A 1 96 ? -6.941 -7.818 -8.001 1.00 93.62 96 ALA A CA 1
ATOM 754 C C . ALA A 1 96 ? -5.584 -7.948 -7.291 1.00 93.62 96 ALA A C 1
ATOM 756 O O . ALA A 1 96 ? -4.657 -7.174 -7.534 1.00 93.62 96 ALA A O 1
ATOM 757 N N . VAL A 1 97 ? -5.437 -8.974 -6.447 1.00 91.75 97 VAL A N 1
ATOM 758 C CA . VAL A 1 97 ? -4.156 -9.326 -5.813 1.00 91.75 97 VAL A CA 1
ATOM 759 C C . VAL A 1 97 ? -3.558 -10.535 -6.524 1.00 91.75 97 VAL A C 1
ATOM 761 O O . VAL A 1 97 ? -4.151 -11.612 -6.550 1.00 91.75 97 VAL A O 1
ATOM 764 N N . TYR A 1 98 ? -2.362 -10.374 -7.091 1.00 93.25 98 TYR A N 1
ATOM 765 C CA . TYR A 1 98 ? -1.702 -11.428 -7.857 1.00 93.25 98 TYR A CA 1
ATOM 766 C C . TYR A 1 98 ? -0.224 -11.574 -7.488 1.00 93.25 98 TYR A C 1
ATOM 768 O O . TYR A 1 98 ? 0.554 -10.625 -7.550 1.00 93.25 98 TYR A O 1
ATOM 776 N N . THR A 1 99 ? 0.188 -12.800 -7.152 1.00 94.62 99 THR A N 1
ATOM 777 C CA . THR A 1 99 ? 1.593 -13.138 -6.889 1.00 94.62 99 THR A CA 1
ATOM 778 C C . THR A 1 99 ? 2.237 -13.746 -8.132 1.00 94.62 99 THR A C 1
ATOM 780 O O . THR A 1 99 ? 1.976 -14.897 -8.487 1.00 94.62 99 THR A O 1
ATOM 783 N N . PHE A 1 100 ? 3.139 -13.005 -8.775 1.00 94.69 100 PHE A N 1
ATOM 784 C CA . PHE A 1 100 ? 3.914 -13.507 -9.908 1.00 94.69 100 PHE A CA 1
ATOM 785 C C . PHE A 1 100 ? 5.044 -14.442 -9.438 1.00 94.69 100 PHE A C 1
ATOM 787 O O . PHE A 1 100 ? 5.999 -14.006 -8.804 1.00 94.69 100 PHE A O 1
ATOM 794 N N . LYS A 1 101 ? 4.948 -15.741 -9.755 1.00 95.50 101 LYS A N 1
ATOM 795 C CA . LYS A 1 101 ? 5.867 -16.779 -9.235 1.00 95.50 101 LYS A CA 1
ATOM 796 C C . LYS A 1 101 ? 7.010 -17.190 -10.173 1.00 95.50 101 LYS A C 1
ATOM 798 O O . LYS A 1 101 ? 7.836 -18.004 -9.778 1.00 95.50 101 LYS A O 1
ATOM 803 N N . ARG A 1 102 ? 7.073 -16.687 -11.415 1.00 95.88 102 ARG A N 1
ATOM 804 C CA . ARG A 1 102 ? 8.068 -17.170 -12.403 1.00 95.88 102 ARG A CA 1
ATOM 805 C C . ARG A 1 102 ? 9.493 -16.705 -12.094 1.00 95.88 102 ARG A C 1
ATOM 807 O O . ARG A 1 102 ? 10.439 -17.435 -12.358 1.00 95.88 102 ARG A O 1
ATOM 814 N N . TYR A 1 103 ? 9.643 -15.496 -11.564 1.00 95.00 103 TYR A N 1
ATOM 815 C CA . TYR A 1 103 ? 10.912 -14.931 -11.106 1.00 95.00 103 TYR A CA 1
ATOM 816 C C . TYR A 1 103 ? 10.651 -13.759 -10.152 1.00 95.00 103 TYR A C 1
ATOM 818 O O . TYR A 1 103 ? 9.540 -13.239 -10.090 1.00 95.00 103 TYR A O 1
ATOM 826 N N . GLY A 1 104 ? 11.691 -13.326 -9.436 1.00 94.81 104 GLY A N 1
ATOM 827 C CA . GLY A 1 104 ? 11.676 -12.127 -8.592 1.00 94.81 104 GLY A CA 1
ATOM 828 C C . GLY A 1 104 ? 12.822 -11.170 -8.929 1.00 94.81 104 GLY A C 1
ATOM 829 O O . GLY A 1 104 ? 13.397 -11.229 -10.016 1.00 94.81 104 GLY A O 1
ATOM 830 N N . LYS A 1 105 ? 13.212 -10.328 -7.962 1.00 92.44 105 LYS A N 1
ATOM 831 C CA . LYS A 1 105 ? 14.243 -9.280 -8.124 1.00 92.44 105 LYS A CA 1
ATOM 832 C C . LYS A 1 105 ? 15.598 -9.764 -8.661 1.00 92.44 105 LYS A C 1
ATOM 834 O O . LYS A 1 105 ? 16.355 -8.967 -9.204 1.00 92.44 105 LYS A O 1
ATOM 839 N N . ASN A 1 106 ? 15.917 -11.050 -8.516 1.00 95.50 106 ASN A N 1
ATOM 840 C CA . ASN A 1 106 ? 17.197 -11.614 -8.948 1.00 95.50 106 ASN A CA 1
ATOM 841 C C . ASN A 1 106 ? 17.324 -11.690 -10.477 1.00 95.50 106 ASN A C 1
ATOM 843 O O . ASN A 1 106 ? 18.426 -11.531 -10.994 1.00 95.50 106 ASN A O 1
ATOM 847 N N . PHE A 1 107 ? 16.218 -11.888 -11.204 1.00 96.12 107 PHE A N 1
ATOM 848 C CA . PHE A 1 107 ? 16.266 -11.984 -12.664 1.00 96.12 107 PHE A CA 1
ATOM 849 C C . PHE A 1 107 ? 16.636 -10.643 -13.324 1.00 96.12 107 PHE A C 1
ATOM 851 O O . PHE A 1 107 ? 17.656 -10.621 -14.014 1.00 96.12 107 PHE A O 1
ATOM 858 N N . PRO A 1 108 ? 15.942 -9.511 -13.064 1.00 89.88 108 PRO A N 1
ATOM 859 C CA . PRO A 1 108 ? 16.352 -8.214 -13.612 1.00 89.88 108 PRO A CA 1
ATOM 860 C C . PRO A 1 108 ? 17.799 -7.860 -13.250 1.00 89.88 108 PRO A C 1
ATOM 862 O O . PRO A 1 108 ? 18.571 -7.440 -14.108 1.00 89.88 108 PRO A O 1
ATOM 865 N N . LYS A 1 109 ? 18.213 -8.145 -12.008 1.00 88.25 109 LYS A N 1
ATOM 866 C CA . LYS A 1 109 ? 19.596 -7.925 -11.563 1.00 88.25 109 LYS A CA 1
ATOM 867 C C . LYS A 1 109 ? 20.618 -8.740 -12.361 1.00 88.25 109 LYS A C 1
ATOM 869 O O . LYS A 1 109 ? 21.680 -8.214 -12.677 1.00 88.25 109 LYS A O 1
ATOM 874 N N . SER A 1 110 ? 20.304 -9.989 -12.721 1.00 92.62 110 SER A N 1
ATOM 875 C CA . SER A 1 110 ? 21.205 -10.849 -13.508 1.00 92.62 110 SER A CA 1
ATOM 876 C C . SER A 1 110 ? 21.501 -10.297 -14.907 1.00 92.62 110 SER A C 1
ATOM 878 O O . SER A 1 110 ? 22.589 -10.511 -15.435 1.00 92.62 110 SER A O 1
ATOM 880 N N . VAL A 1 111 ? 20.573 -9.516 -15.469 1.00 91.62 111 VAL A N 1
ATOM 881 C CA . VAL A 1 111 ? 20.729 -8.822 -16.757 1.00 91.62 111 VAL A CA 1
ATOM 882 C C . VAL A 1 111 ? 21.088 -7.339 -16.588 1.00 91.62 111 VAL A C 1
ATOM 884 O O . VAL A 1 111 ? 20.945 -6.560 -17.525 1.00 91.62 111 VAL A O 1
ATOM 887 N N . LYS A 1 112 ? 21.583 -6.946 -15.404 1.00 86.81 112 LYS A N 1
ATOM 888 C CA . LYS A 1 112 ? 22.014 -5.579 -15.055 1.00 86.81 112 LYS A CA 1
ATOM 889 C C . LYS A 1 112 ? 20.904 -4.518 -15.144 1.00 86.81 112 LYS A C 1
ATOM 891 O O . LYS A 1 112 ? 21.182 -3.358 -15.431 1.00 86.81 112 LYS A O 1
ATOM 896 N N . LEU A 1 113 ? 19.658 -4.899 -14.863 1.00 80.62 113 LEU A N 1
ATOM 897 C CA . LEU A 1 113 ? 18.515 -3.988 -14.781 1.00 80.62 113 LEU A CA 1
ATOM 898 C C . LEU A 1 113 ? 18.048 -3.798 -13.333 1.00 80.62 113 LEU A C 1
ATOM 900 O O . LEU A 1 113 ? 18.039 -4.738 -12.531 1.00 80.62 113 LEU A O 1
ATOM 904 N N . SER A 1 114 ? 17.602 -2.579 -13.016 1.00 86.88 114 SER A N 1
ATOM 905 C CA . SER A 1 114 ? 16.865 -2.314 -11.779 1.00 86.88 114 SER A CA 1
ATOM 906 C C . SER A 1 114 ? 15.530 -3.074 -11.802 1.00 86.88 114 SER A C 1
ATOM 908 O O . SER A 1 114 ? 14.803 -2.970 -12.796 1.00 86.88 114 SER A O 1
ATOM 910 N N . PRO A 1 115 ? 15.175 -3.831 -10.743 1.00 86.81 115 PRO A N 1
ATOM 911 C CA . PRO A 1 115 ? 13.871 -4.487 -10.643 1.00 86.81 115 PRO A CA 1
ATOM 912 C C . PRO A 1 115 ? 12.696 -3.519 -10.813 1.00 86.81 115 PRO A C 1
ATOM 914 O O . PRO A 1 115 ? 11.734 -3.855 -11.500 1.00 86.81 115 PRO A O 1
ATOM 917 N N . ASP A 1 116 ? 12.806 -2.316 -10.250 1.00 86.94 116 ASP A N 1
ATOM 918 C CA . ASP A 1 116 ? 11.732 -1.322 -10.263 1.00 86.94 116 ASP A CA 1
ATOM 919 C C . ASP A 1 116 ? 11.504 -0.800 -11.681 1.00 86.94 116 ASP A C 1
ATOM 921 O O . ASP A 1 116 ? 10.384 -0.848 -12.184 1.00 86.94 116 ASP A O 1
ATOM 925 N N . SER A 1 117 ? 12.577 -0.412 -12.379 1.00 83.31 117 SER A N 1
ATOM 926 C CA . SER A 1 117 ? 12.505 0.029 -13.777 1.00 83.31 117 SER A CA 1
ATOM 927 C C . SER A 1 117 ? 11.999 -1.081 -14.703 1.00 83.31 117 SER A C 1
ATOM 929 O O . SER A 1 117 ? 11.239 -0.822 -15.635 1.00 83.31 117 SER A O 1
ATOM 931 N N . PHE A 1 118 ? 12.380 -2.336 -14.441 1.00 87.38 118 PHE A N 1
ATOM 932 C CA . PHE A 1 118 ? 11.892 -3.488 -15.200 1.00 87.38 118 PHE A CA 1
ATOM 933 C C . PHE A 1 118 ? 10.371 -3.665 -15.051 1.00 87.38 118 PHE A C 1
ATOM 935 O O . PHE A 1 118 ? 9.669 -3.836 -16.049 1.00 87.38 118 PHE A O 1
ATOM 942 N N . ILE A 1 119 ? 9.850 -3.592 -13.821 1.00 91.88 119 ILE A N 1
ATOM 943 C CA . ILE A 1 119 ? 8.410 -3.708 -13.537 1.00 91.88 119 ILE A CA 1
ATOM 944 C C . ILE A 1 119 ? 7.644 -2.508 -14.103 1.00 91.88 119 ILE A C 1
ATOM 946 O O . ILE A 1 119 ? 6.600 -2.679 -14.729 1.00 91.88 119 ILE A O 1
ATOM 950 N N . GLN A 1 120 ? 8.184 -1.303 -13.944 1.00 88.88 120 GLN A N 1
ATOM 951 C CA . GLN A 1 120 ? 7.622 -0.080 -14.504 1.00 88.88 120 GLN A CA 1
ATOM 952 C C . GLN A 1 120 ? 7.430 -0.175 -16.025 1.00 88.88 120 GLN A C 1
ATOM 954 O O . GLN A 1 120 ? 6.342 0.111 -16.526 1.00 88.88 120 GLN A O 1
ATOM 959 N N . MET A 1 121 ? 8.442 -0.641 -16.761 1.00 88.44 121 MET A N 1
ATOM 960 C CA . MET A 1 121 ? 8.328 -0.846 -18.208 1.00 88.44 121 MET A CA 1
ATOM 961 C C . MET A 1 121 ? 7.334 -1.953 -18.570 1.00 88.44 121 MET A C 1
ATOM 963 O O . MET A 1 121 ? 6.601 -1.822 -19.552 1.00 88.44 121 MET A O 1
ATOM 967 N N . ALA A 1 122 ? 7.264 -3.023 -17.774 1.00 91.69 122 ALA A N 1
ATOM 968 C CA . ALA A 1 122 ? 6.272 -4.074 -17.968 1.00 91.69 122 ALA A CA 1
ATOM 969 C C . ALA A 1 122 ? 4.835 -3.542 -17.812 1.00 91.69 122 ALA A C 1
ATOM 971 O O . ALA A 1 122 ? 3.977 -3.905 -18.617 1.00 91.69 122 ALA A O 1
ATOM 972 N N . PHE A 1 123 ? 4.579 -2.646 -16.850 1.00 91.69 123 PHE A N 1
ATOM 973 C CA . PHE A 1 123 ? 3.277 -1.987 -16.696 1.00 91.69 123 PHE A CA 1
ATOM 974 C C . PHE A 1 123 ? 2.938 -1.073 -17.875 1.00 91.69 123 PHE A C 1
ATOM 976 O O . PHE A 1 123 ? 1.823 -1.146 -18.387 1.00 91.69 123 PHE A O 1
ATOM 983 N N . GLN A 1 124 ? 3.893 -0.271 -18.355 1.00 87.25 124 GLN A N 1
ATOM 984 C CA . GLN A 1 124 ? 3.693 0.568 -19.545 1.00 87.25 124 GLN A CA 1
ATOM 985 C C . GLN A 1 124 ? 3.335 -0.280 -20.776 1.00 87.25 124 GLN A C 1
ATOM 987 O O . GLN A 1 124 ? 2.380 0.023 -21.490 1.00 87.25 124 GLN A O 1
ATOM 992 N N . LEU A 1 125 ? 4.048 -1.393 -20.988 1.00 89.19 125 LEU A N 1
ATOM 993 C CA . LEU A 1 125 ? 3.766 -2.327 -22.079 1.00 89.19 125 LEU A CA 1
ATOM 994 C C . LEU A 1 125 ? 2.401 -3.014 -21.922 1.00 89.19 125 LEU A C 1
ATOM 996 O O . LEU A 1 125 ? 1.684 -3.176 -22.908 1.00 89.19 125 LEU A O 1
ATOM 1000 N N . ALA A 1 126 ? 2.044 -3.441 -20.709 1.00 92.56 126 ALA A N 1
ATOM 1001 C CA . ALA A 1 126 ? 0.753 -4.066 -20.435 1.00 92.56 126 ALA A CA 1
ATOM 1002 C C . ALA A 1 126 ? -0.402 -3.096 -20.715 1.00 92.56 126 ALA A C 1
ATOM 1004 O O . ALA A 1 126 ? -1.334 -3.460 -21.428 1.00 92.56 126 ALA A O 1
ATOM 1005 N N . PHE A 1 127 ? -0.297 -1.853 -20.239 1.00 92.31 127 PHE A N 1
ATOM 1006 C CA . PHE A 1 127 ? -1.279 -0.806 -20.510 1.00 92.31 127 PHE A CA 1
ATOM 1007 C C . PHE A 1 127 ? -1.428 -0.556 -22.013 1.00 92.31 127 PHE A C 1
ATOM 1009 O O . PHE A 1 127 ? -2.541 -0.586 -22.537 1.00 92.31 127 PHE A O 1
ATOM 1016 N N . TYR A 1 128 ? -0.310 -0.395 -22.730 1.00 88.94 128 TYR A N 1
ATOM 1017 C CA . TYR A 1 128 ? -0.333 -0.178 -24.175 1.00 88.94 128 TYR A CA 1
ATOM 1018 C C . TYR A 1 128 ? -0.984 -1.348 -24.926 1.00 88.94 128 TYR A C 1
ATOM 1020 O O . TYR A 1 128 ? -1.766 -1.131 -25.843 1.00 88.94 128 TYR A O 1
ATOM 1028 N N . ARG A 1 129 ? -0.736 -2.600 -24.520 1.00 93.50 129 ARG A N 1
ATOM 1029 C CA . ARG A 1 129 ? -1.373 -3.780 -25.135 1.00 93.50 129 ARG A CA 1
ATOM 1030 C C . ARG A 1 129 ? -2.884 -3.845 -24.917 1.00 93.50 129 ARG A C 1
ATOM 1032 O O . ARG A 1 129 ? -3.578 -4.382 -25.771 1.00 93.50 129 ARG A O 1
ATOM 1039 N N . ILE A 1 130 ? -3.376 -3.349 -23.783 1.00 95.19 130 ILE A N 1
ATOM 1040 C CA . ILE A 1 130 ? -4.806 -3.373 -23.446 1.00 95.19 130 ILE A CA 1
ATOM 1041 C C . ILE A 1 130 ? -5.538 -2.206 -24.118 1.00 95.19 130 ILE A C 1
ATOM 1043 O O . ILE A 1 130 ? -6.620 -2.393 -24.666 1.00 95.19 130 ILE A O 1
ATOM 1047 N N . HIS A 1 131 ? -4.947 -1.010 -24.101 1.00 92.62 131 HIS A N 1
ATOM 1048 C CA . HIS A 1 131 ? -5.628 0.227 -24.497 1.00 92.62 131 HIS A CA 1
ATOM 1049 C C . HIS A 1 131 ? -5.184 0.787 -25.853 1.00 92.62 131 HIS A C 1
ATOM 1051 O O . HIS A 1 131 ? -5.827 1.694 -26.369 1.00 92.62 131 HIS A O 1
ATOM 1057 N N . SER A 1 132 ? -4.109 0.256 -26.444 1.00 90.25 132 SER A N 1
ATOM 1058 C CA . SER A 1 132 ? -3.494 0.747 -27.692 1.00 90.25 132 SER A CA 1
ATOM 1059 C C . SER A 1 132 ? -3.059 2.218 -27.648 1.00 90.25 132 SER A C 1
ATOM 1061 O O . SER A 1 132 ? -2.945 2.865 -28.683 1.00 90.25 132 SER A O 1
ATOM 1063 N N . THR A 1 133 ? -2.809 2.757 -26.451 1.00 86.31 133 THR A N 1
ATOM 1064 C CA . THR A 1 133 ? -2.377 4.145 -26.231 1.00 86.31 133 THR A CA 1
ATOM 1065 C C . THR A 1 133 ? -1.380 4.224 -25.079 1.00 86.31 133 THR A C 1
ATOM 1067 O O . THR A 1 133 ? -1.425 3.400 -24.163 1.00 86.31 133 THR A O 1
ATOM 1070 N N . CYS A 1 134 ? -0.511 5.237 -25.073 1.00 82.12 134 CYS A N 1
ATOM 1071 C CA . CYS A 1 134 ? 0.321 5.555 -23.909 1.00 82.12 134 CYS A CA 1
ATOM 1072 C C . CYS A 1 134 ? -0.541 6.126 -22.760 1.00 82.12 134 CYS A C 1
ATOM 1074 O O . CYS A 1 134 ? -1.534 6.805 -23.038 1.00 82.12 134 CYS A O 1
ATOM 1076 N N . PRO A 1 135 ? -0.188 5.891 -21.479 1.00 80.62 135 PRO A N 1
ATOM 1077 C CA . PRO A 1 135 ? -0.965 6.414 -20.349 1.00 80.62 135 PRO A CA 1
ATOM 1078 C C . PRO A 1 135 ? -1.047 7.945 -20.305 1.00 80.62 135 PRO A C 1
ATOM 1080 O O . PRO A 1 135 ? -2.066 8.506 -19.910 1.00 80.62 135 PRO A O 1
ATOM 1083 N N . THR A 1 136 ? 0.019 8.634 -20.709 1.00 79.56 136 THR A N 1
ATOM 1084 C CA . THR A 1 136 ? 0.138 10.093 -20.650 1.00 79.56 136 THR A CA 1
ATOM 1085 C C . THR A 1 136 ? 0.082 10.689 -22.051 1.00 79.56 136 THR A C 1
ATOM 1087 O O . THR A 1 136 ? 0.927 10.414 -22.895 1.00 79.56 136 THR A O 1
ATOM 1090 N N . ARG A 1 137 ? -0.912 11.549 -22.294 1.00 75.81 137 ARG A N 1
ATOM 1091 C CA . ARG A 1 137 ? -1.082 12.255 -23.581 1.00 75.81 137 ARG A CA 1
ATOM 1092 C C . ARG A 1 137 ? -0.344 13.588 -23.663 1.00 75.81 137 ARG A C 1
ATOM 1094 O O . ARG A 1 137 ? -0.187 14.136 -24.745 1.00 75.81 137 ARG A O 1
ATOM 1101 N N . ASN A 1 138 ? 0.020 14.141 -22.510 1.00 82.12 138 ASN A N 1
ATOM 1102 C CA . ASN A 1 138 ? 0.645 15.450 -22.410 1.00 82.12 138 ASN A CA 1
ATOM 1103 C C . ASN A 1 138 ? 2.104 15.298 -21.996 1.00 82.12 138 ASN A C 1
ATOM 1105 O O . ASN A 1 138 ? 2.458 14.422 -21.198 1.00 82.12 138 ASN A O 1
ATOM 1109 N N . LEU A 1 139 ? 2.928 16.229 -22.470 1.00 79.44 139 LEU A N 1
ATOM 1110 C CA . LEU A 1 139 ? 4.281 16.387 -21.975 1.00 79.44 139 LEU A CA 1
ATOM 1111 C C . LEU A 1 139 ? 4.239 16.908 -20.535 1.00 79.44 139 LEU A C 1
ATOM 1113 O O . LEU A 1 139 ? 3.958 18.080 -20.291 1.00 79.44 139 LEU A O 1
ATOM 1117 N N . ILE A 1 140 ? 4.523 16.025 -19.584 1.00 78.69 140 ILE A N 1
ATOM 1118 C CA . ILE A 1 140 ? 4.685 16.369 -18.176 1.00 78.69 140 ILE A CA 1
ATOM 1119 C C . ILE A 1 140 ? 6.145 16.129 -17.815 1.00 78.69 140 ILE A C 1
ATOM 1121 O O . ILE A 1 140 ? 6.623 14.994 -17.825 1.00 78.69 140 ILE A O 1
ATOM 1125 N N . GLN A 1 141 ? 6.849 17.210 -17.485 1.00 77.81 141 GLN A N 1
ATOM 1126 C CA . GLN A 1 141 ? 8.204 17.126 -16.960 1.00 77.81 141 GLN A CA 1
ATOM 1127 C C . GLN A 1 141 ? 8.129 16.830 -15.461 1.00 77.81 141 GLN A C 1
ATOM 1129 O O . GLN A 1 141 ? 7.856 17.716 -14.653 1.00 77.81 141 GLN A O 1
ATOM 1134 N N . LEU A 1 142 ? 8.374 15.578 -15.086 1.00 81.31 142 LEU A N 1
ATOM 1135 C CA . LEU A 1 142 ? 8.570 15.188 -13.691 1.00 81.31 142 LEU A CA 1
ATOM 1136 C C . LEU A 1 142 ? 10.065 15.108 -13.400 1.00 81.31 142 LEU A C 1
ATOM 1138 O O . LEU A 1 142 ? 10.844 14.717 -14.269 1.00 81.31 142 LEU A O 1
ATOM 1142 N N . CYS A 1 143 ? 10.478 15.455 -12.185 1.00 80.19 143 CYS A N 1
ATOM 1143 C CA . CYS A 1 143 ? 11.851 15.284 -11.729 1.00 80.19 143 CYS A CA 1
ATOM 1144 C C . CYS A 1 143 ? 11.881 14.921 -10.244 1.00 80.19 143 CYS A C 1
ATOM 1146 O O . CYS A 1 143 ? 11.096 15.432 -9.450 1.00 80.19 143 CYS A O 1
ATOM 1148 N N . PHE A 1 144 ? 12.818 14.054 -9.876 1.00 79.38 144 PHE A N 1
ATOM 1149 C CA . PHE A 1 144 ? 13.222 13.849 -8.489 1.00 79.38 144 PHE A CA 1
ATOM 1150 C C . PHE A 1 144 ? 14.655 14.330 -8.333 1.00 79.38 144 PHE A C 1
ATOM 1152 O O . PHE A 1 144 ? 15.433 14.253 -9.282 1.00 79.38 144 PHE A O 1
ATOM 1159 N N . GLY A 1 145 ? 15.017 14.823 -7.152 1.00 80.75 145 GLY A N 1
ATOM 1160 C CA . GLY A 1 145 ? 16.423 15.030 -6.819 1.00 80.75 145 GLY A CA 1
ATOM 1161 C C . GLY A 1 145 ? 17.149 13.686 -6.651 1.00 80.75 145 GLY A C 1
ATOM 1162 O O . GLY A 1 145 ? 16.511 12.689 -6.307 1.00 80.75 145 GLY A O 1
ATOM 1163 N N . PRO A 1 146 ? 18.469 13.627 -6.882 1.00 78.19 146 PRO A N 1
ATOM 1164 C CA . PRO A 1 146 ? 19.261 12.444 -6.559 1.00 78.19 146 PRO A CA 1
ATOM 1165 C C . PRO A 1 146 ? 19.190 12.133 -5.053 1.00 78.19 146 PRO A C 1
ATOM 1167 O O . PRO A 1 146 ? 19.335 13.027 -4.220 1.00 78.19 146 PRO A O 1
ATOM 1170 N N . ALA A 1 147 ? 18.985 10.859 -4.704 1.00 74.38 147 ALA A N 1
ATOM 1171 C CA . ALA A 1 147 ? 18.810 10.415 -3.314 1.00 74.38 147 ALA A CA 1
ATOM 1172 C C . ALA A 1 147 ? 20.111 10.417 -2.484 1.00 74.38 147 ALA A C 1
ATOM 1174 O O . ALA A 1 147 ? 20.062 10.401 -1.256 1.00 74.38 147 ALA A O 1
ATOM 1175 N N . ALA A 1 148 ? 21.271 10.431 -3.144 1.00 75.56 148 ALA A N 1
ATOM 1176 C CA . ALA A 1 148 ? 22.589 10.442 -2.519 1.00 75.56 148 ALA A CA 1
ATOM 1177 C C . ALA A 1 148 ? 23.595 11.230 -3.384 1.00 75.56 148 ALA A C 1
ATOM 1179 O O . ALA A 1 148 ? 23.334 11.443 -4.574 1.00 75.56 148 ALA A O 1
ATOM 1180 N N . PRO A 1 149 ? 24.736 11.673 -2.815 1.00 77.50 149 PRO A N 1
ATOM 1181 C CA . PRO A 1 149 ? 25.712 12.514 -3.507 1.00 77.50 149 PRO A CA 1
ATOM 1182 C C . PRO A 1 149 ? 26.291 11.947 -4.803 1.00 77.50 149 PRO A C 1
ATOM 1184 O O . PRO A 1 149 ? 26.775 12.748 -5.591 1.00 77.50 149 PRO A O 1
ATOM 1187 N N . ASP A 1 150 ? 26.267 10.626 -4.995 1.00 77.69 150 ASP A N 1
ATOM 1188 C CA . ASP A 1 150 ? 26.826 9.840 -6.107 1.00 77.69 150 ASP A CA 1
ATOM 1189 C C . ASP A 1 150 ? 25.755 9.218 -7.029 1.00 77.69 150 ASP A C 1
ATOM 1191 O O . ASP A 1 150 ? 26.067 8.409 -7.902 1.00 77.69 150 ASP A O 1
ATOM 1195 N N . CYS A 1 151 ? 24.487 9.594 -6.853 1.00 71.06 151 CYS A N 1
ATOM 1196 C CA . CYS A 1 151 ? 23.358 9.028 -7.589 1.00 71.06 151 CYS A CA 1
ATOM 1197 C C . CYS A 1 151 ? 22.784 9.993 -8.641 1.00 71.06 151 CYS A C 1
ATOM 1199 O O . CYS A 1 151 ? 22.994 11.207 -8.596 1.00 71.06 151 CYS A O 1
ATOM 1201 N N . TYR A 1 152 ? 21.988 9.439 -9.560 1.00 76.00 152 TYR A N 1
ATOM 1202 C CA . TYR A 1 152 ? 21.151 10.187 -10.500 1.00 76.00 152 TYR A CA 1
ATOM 1203 C C . TYR A 1 152 ? 19.675 10.011 -10.127 1.00 76.00 152 TYR A C 1
ATOM 1205 O O . TYR A 1 152 ? 19.259 8.911 -9.763 1.00 76.00 152 TYR A O 1
ATOM 1213 N N . GLY A 1 153 ? 18.877 11.073 -10.236 1.00 77.94 153 GLY A N 1
ATOM 1214 C CA . GLY A 1 153 ? 17.420 10.966 -10.293 1.00 77.94 153 GLY A CA 1
ATOM 1215 C C . GLY A 1 153 ? 16.990 10.873 -11.754 1.00 77.94 153 GLY A C 1
ATOM 1216 O O . GLY A 1 153 ? 17.403 11.702 -12.559 1.00 77.94 153 GLY A O 1
ATOM 1217 N N . ILE A 1 154 ? 16.192 9.869 -12.121 1.00 78.19 154 ILE A N 1
ATOM 1218 C CA . ILE A 1 154 ? 15.674 9.729 -13.487 1.00 78.19 154 ILE A CA 1
ATOM 1219 C C . ILE A 1 154 ? 14.156 9.622 -13.426 1.00 78.19 154 ILE A C 1
ATOM 1221 O O . ILE A 1 154 ? 13.619 8.707 -12.806 1.00 78.19 154 ILE A O 1
ATOM 1225 N N . CYS A 1 155 ? 13.479 10.537 -14.110 1.00 83.56 155 CYS A N 1
ATOM 1226 C CA . CYS A 1 155 ? 12.066 10.417 -14.444 1.00 83.56 155 CYS A CA 1
ATOM 1227 C C . CYS A 1 155 ? 11.925 10.201 -15.9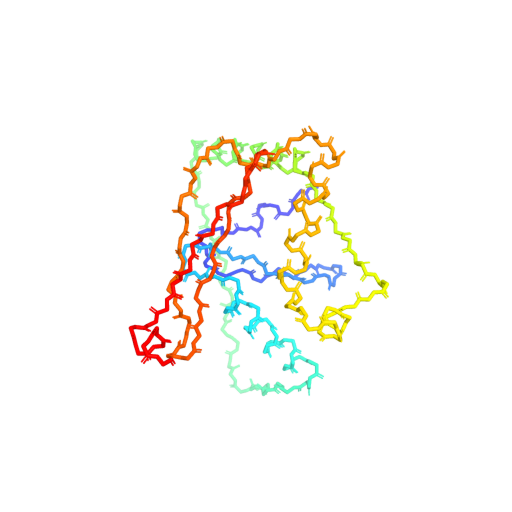44 1.00 83.56 155 CYS A C 1
ATOM 1229 O O . CYS A 1 155 ? 12.764 10.654 -16.723 1.00 83.56 155 CYS A O 1
ATOM 1231 N N . TYR A 1 156 ? 10.846 9.546 -16.349 1.00 82.62 156 TYR A N 1
ATOM 1232 C CA . TYR A 1 156 ? 10.530 9.358 -17.754 1.00 82.62 156 TYR A CA 1
ATOM 1233 C C . TYR A 1 156 ? 9.033 9.556 -17.997 1.00 82.62 156 TYR A C 1
ATOM 1235 O O . TYR A 1 156 ? 8.206 9.250 -17.139 1.00 82.62 156 TYR A O 1
ATOM 1243 N N . ASN A 1 157 ? 8.692 10.078 -19.170 1.00 84.19 157 ASN A N 1
ATOM 1244 C CA . ASN A 1 157 ? 7.323 10.260 -19.633 1.00 84.19 157 ASN A CA 1
ATOM 1245 C C . ASN A 1 157 ? 7.217 9.717 -21.069 1.00 84.19 157 ASN A C 1
ATOM 1247 O O . ASN A 1 157 ? 7.604 10.415 -22.013 1.00 84.19 157 ASN A O 1
ATOM 1251 N N . PRO A 1 158 ? 6.748 8.468 -21.250 1.00 82.25 158 PRO A N 1
ATOM 1252 C CA . PRO A 1 158 ? 6.559 7.890 -22.571 1.00 82.25 158 PRO A CA 1
ATOM 1253 C C . PRO A 1 158 ? 5.423 8.596 -23.311 1.00 82.25 158 PRO A C 1
ATOM 1255 O O . PRO A 1 158 ? 4.325 8.723 -22.777 1.00 82.25 158 PRO A O 1
ATOM 1258 N N . GLN A 1 159 ? 5.685 9.037 -24.536 1.00 83.88 159 GLN A N 1
ATOM 1259 C CA . GLN A 1 159 ? 4.693 9.550 -25.477 1.00 83.88 159 GLN A CA 1
ATOM 1260 C C . GLN A 1 159 ? 4.578 8.591 -26.665 1.00 83.88 159 GLN A C 1
ATOM 1262 O O . GLN A 1 159 ? 5.366 7.658 -26.812 1.00 83.88 159 GLN A O 1
ATOM 1267 N N . GLU A 1 160 ? 3.590 8.820 -27.525 1.00 80.75 160 GLU A N 1
ATOM 1268 C CA . GLU A 1 160 ? 3.296 7.919 -28.643 1.00 80.75 160 GLU A CA 1
ATOM 1269 C C . GLU A 1 160 ? 4.459 7.805 -29.644 1.00 80.75 160 GLU A C 1
ATOM 1271 O O . GLU A 1 160 ? 4.715 6.728 -30.177 1.00 80.75 160 GLU A O 1
ATOM 1276 N N . THR A 1 161 ? 5.206 8.894 -29.856 1.00 83.44 161 THR A N 1
ATOM 1277 C CA . THR A 1 161 ? 6.312 8.955 -30.828 1.00 83.44 161 THR A CA 1
ATOM 1278 C C . THR A 1 161 ? 7.682 9.219 -30.206 1.00 83.44 161 THR A C 1
ATOM 1280 O O . THR A 1 161 ? 8.672 9.293 -30.930 1.00 83.44 161 THR A O 1
ATOM 1283 N N . GLU A 1 162 ? 7.771 9.395 -28.888 1.00 82.44 162 GLU A N 1
ATOM 1284 C CA . GLU A 1 162 ? 9.004 9.818 -28.217 1.00 82.44 162 GLU A CA 1
ATOM 1285 C C . GLU A 1 162 ? 9.036 9.416 -26.736 1.00 82.44 162 GLU A C 1
ATOM 1287 O O . GLU A 1 162 ? 8.013 9.125 -26.120 1.00 82.44 162 GLU A O 1
ATOM 1292 N N . LEU A 1 163 ? 10.232 9.405 -26.146 1.00 82.12 163 LEU A N 1
ATOM 1293 C CA . LEU A 1 163 ? 10.435 9.176 -24.718 1.00 82.12 163 LEU A CA 1
ATOM 1294 C C . LEU A 1 163 ? 11.107 10.405 -24.118 1.00 82.12 163 LEU A C 1
ATOM 1296 O O . LEU A 1 163 ? 12.245 10.723 -24.464 1.00 82.12 163 LEU A O 1
ATOM 1300 N N . HIS A 1 164 ? 10.423 11.065 -23.190 1.00 84.31 164 HIS A N 1
ATOM 1301 C CA . HIS A 1 164 ? 11.005 12.181 -22.454 1.00 84.31 164 HIS A CA 1
ATOM 1302 C C . HIS A 1 164 ? 11.687 11.666 -21.204 1.00 84.31 164 HIS A C 1
ATOM 1304 O O . HIS A 1 164 ? 11.072 10.933 -20.433 1.00 84.31 164 HIS A O 1
ATOM 1310 N N . PHE A 1 165 ? 12.936 12.067 -20.992 1.00 85.19 165 PHE A N 1
ATOM 1311 C CA . PHE A 1 165 ? 13.694 11.746 -19.789 1.00 85.19 165 PHE A CA 1
ATOM 1312 C C . PHE A 1 165 ? 14.090 13.028 -19.070 1.00 85.19 165 PHE A C 1
ATOM 1314 O O . PHE A 1 165 ? 14.618 13.958 -19.678 1.00 85.19 165 PHE A O 1
ATOM 1321 N N . THR A 1 166 ? 13.903 13.042 -17.756 1.00 85.12 166 THR A N 1
ATOM 1322 C CA . THR A 1 166 ? 14.481 14.057 -16.880 1.00 85.12 166 THR A CA 1
ATOM 1323 C C . THR A 1 166 ? 15.550 13.399 -16.040 1.00 85.12 166 THR A C 1
ATOM 1325 O O . THR A 1 166 ? 15.233 12.556 -15.204 1.00 85.12 166 THR A O 1
ATOM 1328 N N . VAL A 1 167 ? 16.805 13.790 -16.242 1.00 84.62 167 VAL A N 1
ATOM 1329 C CA . VAL A 1 167 ? 17.932 13.305 -15.443 1.00 84.62 167 VAL A CA 1
ATOM 1330 C C . VAL A 1 167 ? 18.424 14.435 -14.551 1.00 84.62 167 VAL A C 1
ATOM 1332 O O . VAL A 1 167 ? 18.758 15.517 -15.029 1.00 84.62 167 VAL A O 1
ATOM 1335 N N . THR A 1 168 ? 18.477 14.190 -13.250 1.00 85.06 168 THR A N 1
ATOM 1336 C CA . THR A 1 168 ? 19.025 15.104 -12.250 1.00 85.06 168 THR A CA 1
ATOM 1337 C C . THR A 1 168 ? 20.252 14.468 -11.608 1.00 85.06 168 THR A C 1
ATOM 1339 O O . THR A 1 168 ? 20.328 13.255 -11.410 1.00 85.06 168 THR A O 1
ATOM 1342 N N . SER A 1 169 ? 21.245 15.284 -11.275 1.00 85.12 169 SER A N 1
ATOM 1343 C CA . SER A 1 169 ? 22.371 14.866 -10.439 1.00 85.12 169 SER A CA 1
ATOM 1344 C C . SER A 1 169 ? 22.998 16.094 -9.776 1.00 85.12 169 SER A C 1
ATOM 1346 O O . SER A 1 169 ? 22.733 17.235 -10.178 1.00 85.12 169 SER A O 1
ATOM 1348 N N . PHE A 1 170 ? 23.821 15.888 -8.749 1.00 83.19 170 PHE A N 1
ATOM 1349 C CA . PHE A 1 170 ? 24.600 16.978 -8.172 1.00 83.19 170 PHE A CA 1
ATOM 1350 C C . PHE A 1 170 ? 25.699 17.426 -9.144 1.00 83.19 170 PHE A C 1
ATOM 1352 O O . PHE A 1 170 ? 26.344 16.606 -9.791 1.00 83.19 170 PHE A O 1
ATOM 1359 N N . LYS A 1 171 ? 25.979 18.739 -9.198 1.00 79.06 171 LYS A N 1
ATOM 1360 C CA . LYS A 1 171 ? 26.959 19.340 -10.132 1.00 79.06 171 LYS A CA 1
ATOM 1361 C C . LYS A 1 171 ? 28.316 18.625 -10.166 1.00 79.06 171 LYS A C 1
ATOM 1363 O O . LYS A 1 171 ? 28.956 18.603 -11.207 1.00 79.06 171 LYS A O 1
ATOM 1368 N N . LYS A 1 172 ? 28.742 18.033 -9.048 1.00 69.69 172 LYS A N 1
ATOM 1369 C CA . LYS A 1 172 ? 30.024 17.330 -8.920 1.00 69.69 172 LYS A CA 1
ATOM 1370 C C . LYS A 1 172 ? 30.141 16.077 -9.812 1.00 69.69 172 LYS A C 1
ATOM 1372 O O . LYS A 1 172 ? 31.262 15.697 -10.110 1.00 69.69 172 LYS A O 1
ATOM 1377 N N . LEU A 1 173 ? 29.029 15.473 -10.253 1.00 59.38 173 LEU A N 1
ATOM 1378 C CA . LEU A 1 173 ? 29.016 14.276 -11.116 1.00 59.38 173 LEU A CA 1
ATOM 1379 C C . LEU A 1 173 ? 29.056 14.552 -12.621 1.00 59.38 173 LEU A C 1
ATOM 1381 O O . LEU A 1 173 ? 29.383 13.648 -13.376 1.00 59.38 173 LEU A O 1
ATOM 1385 N N . TRP A 1 174 ? 28.689 15.749 -13.080 1.00 52.00 174 TRP A N 1
ATOM 1386 C CA . TRP A 1 174 ? 28.614 16.037 -14.522 1.00 52.00 174 TRP A CA 1
ATOM 1387 C C . TRP A 1 174 ? 29.960 16.425 -15.149 1.00 52.00 174 TRP A C 1
ATOM 1389 O O . TRP A 1 174 ? 30.071 16.452 -16.369 1.00 52.00 174 TRP A O 1
ATOM 1399 N N . PHE A 1 175 ? 30.960 16.774 -14.333 1.00 45.94 175 PHE A N 1
ATOM 1400 C CA . PHE A 1 175 ? 32.241 17.343 -14.778 1.00 45.94 175 PHE A CA 1
ATOM 1401 C C . PHE A 1 175 ? 33.441 16.393 -14.588 1.00 45.94 175 PHE A C 1
ATOM 1403 O O . PHE A 1 175 ? 34.569 16.848 -14.381 1.00 45.94 175 PHE A O 1
ATOM 1410 N N . HIS A 1 176 ? 33.211 15.083 -14.653 1.00 46.03 176 HIS A N 1
ATOM 1411 C CA . HIS A 1 176 ? 34.243 14.047 -14.798 1.00 46.03 176 HIS A CA 1
ATOM 1412 C C . HIS A 1 176 ? 33.942 13.216 -16.042 1.00 46.03 176 HIS A C 1
ATOM 1414 O O . HIS A 1 176 ? 34.922 12.790 -16.689 1.00 46.03 176 HIS A O 1
#

Foldseek 3Di:
DDCVVVDDQVAQWDWDQDPVRDIDIDGHPVPDDDPVVVVVVVVVVVCVVVVVDDPPPPDDDDDDDDDDDDDDPVRVVVVVVVVVVVVVVVVPDDDDDDDDDPDAQVVCVVVPHGRVVVVVVVVQVVCCVVPVAGPDADDDDDWDEAPDQAGKTWDWDDHPVDIDIDIHHPPVPPPD

Secondary structure (DSSP, 8-state):
--GGGS--TTSSEEEEE-TTS-EEEEE-STT--HHHHHHHHHHHHHHHHTT-----TTS--PPPPP------HHHHHHHHHHHHHHHHHHHH---------S--THHHHHTT--HHHHHHHHHHHHHHHHHSS-S--S--------SSTT-EEEEEEE-SS-EEEEEEE-GGGTT-